Protein AF-A0A962QKB7-F1 (afdb_monomer)

Solvent-accessible surface area (backbone atoms only — not comparable to full-atom values): 10340 Å² total; per-residue (Å²): 136,89,82,82,87,86,85,88,83,90,81,88,76,77,80,75,79,79,74,75,74,77,69,77,81,76,76,72,69,85,72,70,79,77,60,76,84,53,39,28,52,96,58,57,48,38,71,27,82,57,52,28,75,35,50,48,34,89,87,70,41,43,64,39,42,31,52,55,94,60,30,35,30,22,31,19,16,24,84,70,17,26,40,33,40,41,28,71,55,21,35,55,44,66,99,74,85,45,65,60,41,80,47,50,77,65,50,49,53,50,47,55,50,52,52,34,57,58,36,39,78,71,76,28,42,68,76,46,78,45,65,22,26,54,90,91,46,73,61,33,34,42,36,33,39,76,38,54,50,45,74,61,54,57,78,34,53,51,78,88,60,81,55,78,79,61,87,75,77,78,75,126

Nearest PDB structures (foldseek):
  6xyb-assembly1_C  TM=8.618E-01  e=2.059E+00  Trypanosoma cruzi strain CL Brener
  6xyd-assembly1_B  TM=7.804E-01  e=4.132E+00  Trypanosoma cruzi strain CL Brener
  6xyd-assembly1_A  TM=7.653E-01  e=4.379E+00  Trypanosoma cruzi strain CL Brener
  3i4s-assembly1_B  TM=3.651E-01  e=3.091E+00  Bradyrhizobium japonicum
  4s17-assembly1_C-2  TM=3.895E-01  e=3.276E+00  Bifidobacterium adolescentis ATCC 15703

Foldseek 3Di:
DDDDDDDYDDDPPPPPPPPPPPPPPPPPPPPPPDDLVQLAPVNDACCPPHNFPACQDRPPGFHFWFDDPQWIWGWTHDPFQQKIKTFPIWGHDDLPFDFTHGDDPVRVVVVVVRLQVVVVVVVKHFDDWRFRDDVPDTGIIITGIPGNSRVVRNVRTDDPDSTDDRPVVPDD

Structure (mmCIF, N/CA/C/O backbone):
data_AF-A0A962QKB7-F1
#
_entry.id   AF-A0A962QKB7-F1
#
loop_
_atom_site.group_PDB
_atom_site.id
_atom_site.type_symbol
_atom_site.label_atom_id
_atom_site.label_alt_id
_atom_site.label_comp_id
_atom_site.label_asym_id
_atom_site.label_entity_id
_atom_site.label_seq_id
_atom_si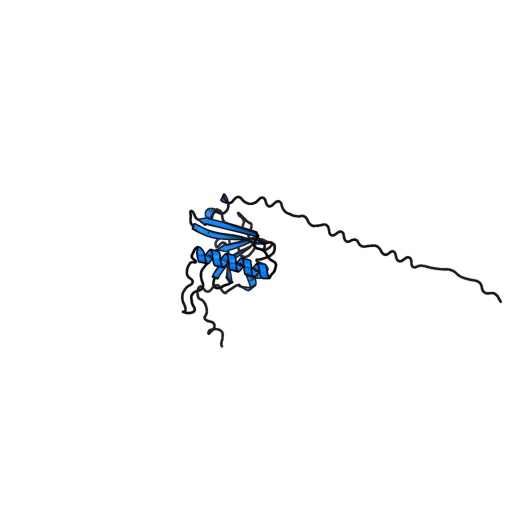te.pdbx_PDB_ins_code
_atom_site.Cartn_x
_atom_site.Cartn_y
_atom_site.Cartn_z
_atom_site.occupancy
_atom_site.B_iso_or_equiv
_atom_site.auth_seq_id
_atom_site.auth_comp_id
_atom_site.auth_asym_id
_atom_site.auth_atom_id
_atom_site.pdbx_PDB_model_num
ATOM 1 N N . MET A 1 1 ? -81.984 -34.241 31.835 1.00 51.12 1 MET A N 1
ATOM 2 C CA . MET A 1 1 ? -80.751 -35.028 31.640 1.00 51.12 1 MET A CA 1
ATOM 3 C C . MET A 1 1 ? -79.589 -34.100 31.956 1.00 51.12 1 MET A C 1
ATOM 5 O O . MET A 1 1 ? -79.262 -33.244 31.150 1.00 51.12 1 MET A O 1
ATOM 9 N N . GLN A 1 2 ? -79.117 -34.177 33.202 1.00 52.78 2 GLN A N 1
ATOM 10 C CA . GLN A 1 2 ? -77.946 -33.475 33.734 1.00 52.78 2 GLN A CA 1
ATOM 11 C C . GLN A 1 2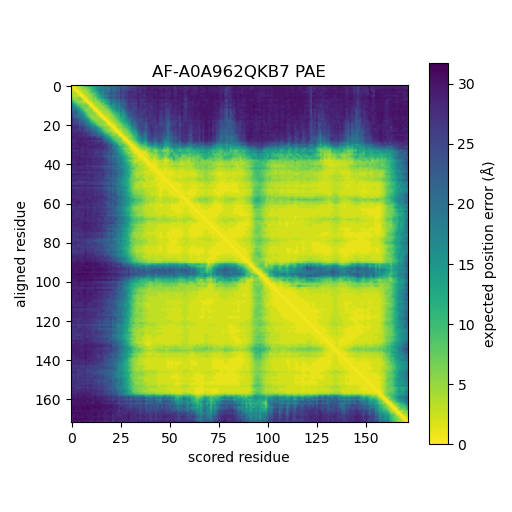 ? -76.665 -33.919 33.026 1.00 52.78 2 GLN A C 1
ATOM 13 O O . GLN A 1 2 ? -76.498 -35.116 32.77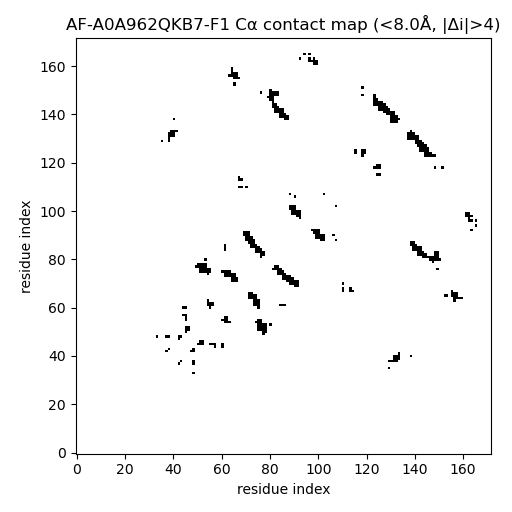8 1.00 52.78 2 GLN A O 1
ATOM 18 N N . ARG A 1 3 ? -75.734 -32.980 32.837 1.00 48.53 3 ARG A N 1
ATOM 19 C CA . ARG A 1 3 ? -74.348 -33.136 33.296 1.00 48.53 3 ARG A CA 1
ATOM 20 C C . ARG A 1 3 ? -73.648 -31.779 33.350 1.00 48.53 3 ARG A C 1
ATOM 22 O O . ARG A 1 3 ? -73.530 -31.100 32.335 1.00 48.53 3 ARG A O 1
ATOM 29 N N . ASP A 1 4 ? -73.231 -31.454 34.563 1.00 54.00 4 ASP A N 1
ATOM 30 C CA . ASP A 1 4 ? -72.351 -30.364 34.959 1.00 54.00 4 ASP A CA 1
ATOM 31 C C . ASP A 1 4 ? -70.875 -30.671 34.610 1.00 54.00 4 ASP A C 1
ATOM 33 O O . ASP A 1 4 ? -70.471 -31.833 34.696 1.00 54.00 4 ASP A O 1
ATOM 37 N N . ASP A 1 5 ? -70.128 -29.598 34.289 1.00 54.22 5 ASP A N 1
ATOM 38 C CA . ASP A 1 5 ? -68.718 -29.268 34.629 1.00 54.22 5 ASP A CA 1
ATOM 39 C C . ASP A 1 5 ? -67.539 -30.197 34.204 1.00 54.22 5 ASP A C 1
ATOM 41 O O . ASP A 1 5 ? -67.767 -31.368 33.900 1.00 54.22 5 ASP A O 1
ATOM 45 N N . PRO A 1 6 ? -66.245 -29.748 34.193 1.00 59.12 6 PRO A N 1
ATOM 46 C CA . PRO A 1 6 ? -65.665 -28.504 34.735 1.00 59.12 6 PRO A CA 1
ATOM 47 C C . P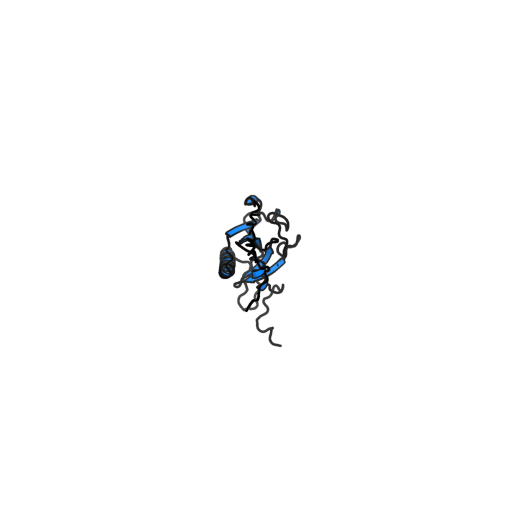RO A 1 6 ? -64.612 -27.754 33.861 1.00 59.12 6 PRO A C 1
ATOM 49 O O . PRO A 1 6 ? -64.233 -28.135 32.756 1.00 59.12 6 PRO A O 1
ATOM 52 N N . LEU A 1 7 ? -64.153 -26.657 34.470 1.00 55.53 7 LEU A N 1
ATOM 53 C CA . LEU A 1 7 ? -63.112 -25.665 34.176 1.00 55.53 7 LEU A CA 1
ATOM 54 C C . LEU A 1 7 ? -61.674 -26.151 33.838 1.00 55.53 7 LEU A C 1
ATOM 56 O O . LEU A 1 7 ? -61.222 -27.177 34.335 1.00 55.53 7 LEU A O 1
ATOM 60 N N . THR A 1 8 ? -60.968 -25.225 33.145 1.00 46.53 8 THR A N 1
ATOM 61 C CA . THR A 1 8 ? -59.513 -24.866 33.153 1.00 46.53 8 THR A CA 1
ATOM 62 C C . THR A 1 8 ? -58.477 -25.813 32.501 1.00 46.53 8 THR A C 1
ATOM 64 O O . THR A 1 8 ? -58.784 -26.981 32.296 1.00 46.53 8 THR A O 1
ATOM 67 N N . PRO A 1 9 ? -57.215 -25.380 32.199 1.00 51.09 9 PRO A N 1
ATOM 68 C CA . PRO A 1 9 ? -56.585 -24.039 32.270 1.00 51.09 9 PRO A CA 1
ATOM 69 C C . PRO A 1 9 ? -55.673 -23.656 31.052 1.00 51.09 9 PRO A C 1
ATOM 71 O O . PRO A 1 9 ? -55.424 -24.451 30.158 1.00 51.09 9 PRO A O 1
ATOM 74 N N . LEU A 1 10 ? -55.072 -22.454 31.115 1.00 47.22 10 LEU A N 1
ATOM 75 C CA . LEU A 1 10 ? -53.720 -22.106 30.614 1.00 47.22 10 LEU A CA 1
ATOM 76 C C . LEU A 1 10 ? -53.435 -22.150 29.096 1.00 47.22 10 LEU A C 1
ATOM 78 O O . LEU A 1 10 ? -53.099 -23.187 28.537 1.00 47.22 10 LEU A O 1
ATOM 82 N N . SER A 1 11 ? -53.331 -20.969 28.476 1.00 47.66 11 SER A N 1
ATOM 83 C CA . SER A 1 11 ? -52.123 -20.578 27.717 1.00 47.66 11 SER A CA 1
ATOM 84 C C . SER A 1 11 ? -52.179 -19.097 27.356 1.00 47.66 11 SER A C 1
ATOM 86 O O . SER A 1 11 ? -52.480 -18.695 26.236 1.00 47.66 11 SER A O 1
ATOM 88 N N . ALA A 1 12 ? -51.870 -18.269 28.352 1.00 45.75 12 ALA A N 1
ATOM 89 C CA . ALA A 1 12 ? -51.338 -16.939 28.119 1.00 45.75 12 ALA A CA 1
ATOM 90 C C . ALA A 1 12 ? -49.910 -17.103 27.577 1.00 45.75 12 ALA A C 1
ATOM 92 O O . ALA A 1 12 ? -48.966 -17.248 28.349 1.00 45.75 12 ALA A O 1
ATOM 93 N N . ILE A 1 13 ? -49.741 -17.125 26.256 1.00 51.38 13 ILE A N 1
ATOM 94 C CA . ILE A 1 13 ? -48.413 -16.962 25.663 1.00 51.38 13 ILE A CA 1
ATOM 95 C C . ILE A 1 13 ? -48.200 -15.459 25.510 1.00 51.38 13 ILE A C 1
ATOM 97 O O . ILE A 1 13 ? -48.614 -14.842 24.530 1.00 51.38 13 ILE A O 1
ATOM 101 N N . LEU A 1 14 ? -47.583 -14.871 26.538 1.00 46.25 14 LEU A N 1
ATOM 102 C CA . LEU A 1 14 ? -46.883 -13.599 26.422 1.00 46.25 14 LEU A CA 1
ATOM 103 C C . LEU A 1 14 ? -45.889 -13.722 25.258 1.00 46.25 14 LEU A C 1
ATOM 105 O O . LEU A 1 14 ? -44.867 -14.397 25.379 1.00 46.25 14 LEU A O 1
ATOM 109 N N . LEU A 1 15 ? -46.159 -13.041 24.146 1.00 46.62 15 LEU A N 1
ATOM 110 C CA . LEU A 1 15 ? -45.111 -12.680 23.200 1.00 46.62 15 LEU A CA 1
ATOM 111 C C . LEU A 1 15 ? -44.246 -11.618 23.889 1.00 46.62 15 LEU A C 1
ATOM 113 O O . LEU A 1 15 ? -44.529 -10.422 23.837 1.00 46.62 15 LEU A O 1
ATOM 117 N N . ALA A 1 16 ? -43.209 -12.068 24.591 1.00 51.06 16 ALA A N 1
ATOM 118 C CA . ALA A 1 16 ? -42.121 -11.201 25.000 1.00 51.06 16 ALA A CA 1
ATOM 119 C C . ALA A 1 16 ? -41.441 -10.696 23.721 1.00 51.06 16 ALA A C 1
ATOM 121 O O . ALA A 1 16 ? -40.718 -11.429 23.047 1.00 51.06 16 ALA A O 1
ATOM 122 N N . ALA A 1 17 ? -41.724 -9.444 23.366 1.00 51.31 17 ALA A N 1
ATOM 123 C CA . ALA A 1 17 ? -40.984 -8.711 22.358 1.00 51.31 17 ALA A CA 1
ATOM 124 C C . ALA A 1 17 ? -39.525 -8.604 22.824 1.00 51.31 17 ALA A C 1
ATOM 126 O O . ALA A 1 17 ? -39.174 -7.740 23.627 1.00 51.31 17 ALA A O 1
ATOM 127 N N . LEU A 1 18 ? -38.674 -9.507 22.334 1.00 45.78 18 LEU A N 1
ATOM 128 C CA . LEU A 1 18 ? -37.229 -9.382 22.438 1.00 45.78 18 LEU A CA 1
ATOM 129 C C . LEU A 1 18 ? -36.804 -8.271 21.467 1.00 45.78 18 LEU A C 1
ATOM 131 O O . LEU A 1 18 ? -36.342 -8.518 20.355 1.00 45.78 18 LEU A O 1
ATOM 135 N N . LEU A 1 19 ? -37.007 -7.018 21.873 1.00 44.69 19 LEU A N 1
ATOM 136 C CA . LEU A 1 19 ? -36.256 -5.899 21.323 1.00 44.69 19 LEU A CA 1
ATOM 137 C C . LEU A 1 19 ? -34.813 -6.111 21.774 1.00 44.69 19 LEU A C 1
ATOM 139 O O . LEU A 1 19 ? -34.395 -5.651 22.835 1.00 44.69 19 LEU A O 1
ATOM 143 N N . VAL A 1 20 ? -34.063 -6.870 20.973 1.00 50.41 20 VAL A N 1
ATOM 144 C CA . VAL A 1 20 ? -32.607 -6.813 20.985 1.00 50.41 20 VAL A CA 1
ATOM 145 C C . VAL A 1 20 ? -32.279 -5.360 20.691 1.00 50.41 20 VAL A C 1
ATOM 147 O O . VAL A 1 20 ? -32.365 -4.903 19.552 1.00 50.41 20 VAL A O 1
ATOM 150 N N . GLY A 1 21 ? -31.988 -4.612 21.753 1.00 40.72 21 GLY A N 1
ATOM 151 C CA . GLY A 1 21 ? -31.359 -3.315 21.656 1.00 40.72 21 GLY A CA 1
ATOM 152 C C . GLY A 1 21 ? -30.046 -3.532 20.931 1.00 40.72 21 GLY A C 1
ATOM 153 O O . GLY A 1 21 ? -29.059 -3.949 21.534 1.00 40.72 21 GLY A O 1
ATOM 154 N N . ILE A 1 22 ? -30.053 -3.295 19.622 1.00 54.22 22 ILE A N 1
ATOM 155 C CA . ILE A 1 22 ? -28.842 -3.070 18.852 1.00 54.22 22 ILE A CA 1
ATOM 156 C C . ILE A 1 22 ? -28.300 -1.769 19.427 1.00 54.22 22 ILE A C 1
ATOM 158 O O . ILE A 1 22 ? -28.662 -0.684 18.982 1.00 54.22 22 ILE A O 1
ATOM 162 N N . ALA A 1 23 ? -27.516 -1.871 20.498 1.00 47.88 23 ALA A N 1
ATOM 163 C CA . ALA A 1 23 ? -26.703 -0.767 20.950 1.00 47.88 23 ALA A CA 1
ATOM 164 C C . ALA A 1 23 ? -25.801 -0.435 19.759 1.00 47.88 23 ALA A C 1
ATOM 166 O O . ALA A 1 23 ? -25.004 -1.294 19.356 1.00 47.88 23 ALA A O 1
ATOM 167 N N . PRO A 1 24 ? -25.934 0.746 19.133 1.00 51.00 24 PRO A N 1
ATOM 168 C CA . PRO A 1 24 ? -24.951 1.138 18.156 1.00 51.00 24 PRO A CA 1
ATOM 169 C C . PRO A 1 24 ? -23.641 1.247 18.931 1.00 51.00 24 PRO A C 1
ATOM 171 O O . PRO A 1 24 ? -23.489 2.075 19.830 1.00 51.00 24 PRO A O 1
ATOM 174 N N . SER A 1 25 ? -22.718 0.334 18.636 1.00 46.97 25 SER A N 1
ATOM 175 C CA . SER A 1 25 ? -21.353 0.379 19.139 1.00 46.97 25 SER A CA 1
ATOM 176 C C . SER A 1 25 ? -20.673 1.583 18.494 1.00 46.97 25 SER A C 1
ATOM 178 O O . SER A 1 25 ? -19.893 1.452 17.560 1.00 46.97 25 SER A O 1
ATOM 180 N N . HIS A 1 26 ? -20.998 2.784 18.969 1.00 45.41 26 HIS A N 1
ATOM 181 C CA . HIS A 1 26 ? -20.287 4.012 18.656 1.00 45.41 26 HIS A CA 1
ATOM 182 C C 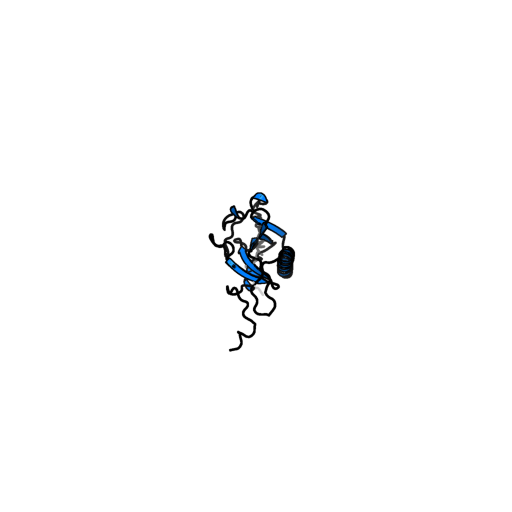. HIS A 1 26 ? -18.983 4.049 19.458 1.00 45.41 26 HIS A C 1
ATOM 184 O O . HIS A 1 26 ? -18.698 5.001 20.174 1.00 45.41 26 HIS A O 1
ATOM 190 N N . ALA A 1 27 ? -18.152 3.020 19.304 1.00 44.72 27 ALA A N 1
ATOM 191 C CA . ALA A 1 27 ? -16.720 3.172 19.486 1.00 44.72 27 ALA A CA 1
ATOM 192 C C . ALA A 1 27 ? -16.156 3.774 18.188 1.00 44.72 27 ALA A C 1
ATOM 194 O O . ALA A 1 27 ? -15.297 3.196 17.532 1.00 44.72 27 ALA A O 1
ATOM 195 N N . LEU A 1 28 ? -16.666 4.948 17.795 1.00 45.81 28 LEU A N 1
ATOM 196 C CA . LEU A 1 28 ? -15.896 5.847 16.949 1.00 45.81 28 LEU A CA 1
ATOM 197 C C . LEU A 1 28 ? -14.808 6.383 17.867 1.00 45.81 28 LEU A C 1
ATOM 199 O O . LEU A 1 28 ? -14.974 7.403 18.533 1.00 45.81 28 LEU A O 1
ATOM 203 N N . ALA A 1 29 ? -13.734 5.603 17.985 1.00 47.44 29 ALA A N 1
ATOM 204 C CA . ALA A 1 29 ? -12.499 6.072 18.565 1.00 47.44 29 ALA A CA 1
ATOM 205 C C . ALA A 1 29 ? -12.224 7.445 17.950 1.00 47.44 29 ALA A C 1
ATOM 207 O O . ALA A 1 29 ? -12.193 7.582 16.725 1.00 47.44 29 ALA A O 1
ATOM 208 N N . ASN A 1 30 ? -12.087 8.456 18.807 1.00 43.75 30 ASN A N 1
ATOM 209 C CA . ASN A 1 30 ? -11.562 9.770 18.464 1.00 43.75 30 ASN A CA 1
ATOM 210 C C . ASN A 1 30 ? -10.134 9.587 17.919 1.00 43.75 30 ASN A C 1
ATOM 212 O O . ASN A 1 30 ? -9.154 9.872 18.605 1.00 43.75 30 ASN A O 1
ATOM 216 N N . MET A 1 31 ? -9.989 9.073 16.698 1.00 49.38 31 MET A N 1
ATOM 217 C CA . MET A 1 31 ? -8.750 9.155 15.948 1.00 49.38 31 MET A CA 1
ATOM 218 C C . MET A 1 31 ? -8.645 10.603 15.503 1.00 49.38 31 MET A C 1
ATOM 220 O O . MET A 1 31 ? -9.146 10.997 14.450 1.00 49.38 31 MET A O 1
ATOM 224 N N . GLN A 1 32 ? -8.030 11.427 16.352 1.00 58.38 32 GLN A N 1
ATOM 225 C CA . GLN A 1 32 ? -7.549 12.717 15.895 1.00 58.38 32 GLN A CA 1
ATOM 226 C C . GLN A 1 32 ? -6.680 12.470 14.655 1.00 58.38 32 GLN A C 1
ATOM 228 O O . GLN A 1 32 ? -5.816 11.587 14.680 1.00 58.38 32 GLN A O 1
ATOM 233 N N . PRO A 1 33 ? -6.911 13.206 13.557 1.00 68.88 33 PRO A N 1
ATOM 234 C CA . PRO A 1 33 ? -6.135 13.024 12.348 1.00 68.88 33 PRO A CA 1
ATOM 235 C C . PRO A 1 33 ? -4.661 13.259 12.672 1.00 68.88 33 PRO A C 1
ATOM 237 O O . PRO A 1 33 ? -4.276 14.345 13.104 1.00 68.88 33 PRO A O 1
ATOM 240 N N . VAL A 1 34 ? -3.835 12.234 12.454 1.00 73.50 34 VAL A N 1
ATOM 241 C CA . VAL A 1 34 ? -2.392 12.345 12.667 1.00 73.50 34 VAL A CA 1
ATOM 242 C C . VAL A 1 34 ? -1.850 13.462 11.762 1.00 73.50 34 VAL A C 1
ATOM 244 O O . VAL A 1 34 ? -2.157 13.473 10.557 1.00 73.50 34 VAL A O 1
ATOM 247 N N . PRO A 1 35 ? -1.069 14.415 12.305 1.00 77.38 35 PRO A N 1
ATOM 248 C CA . PRO A 1 35 ? -0.533 15.509 11.516 1.00 77.38 35 PRO A CA 1
ATOM 249 C C . PRO A 1 35 ? 0.428 14.987 10.444 1.00 77.38 35 PRO A C 1
ATOM 251 O O . PRO A 1 35 ? 1.206 14.060 10.664 1.00 77.38 35 PRO A O 1
ATOM 254 N N . ALA A 1 36 ? 0.404 15.614 9.264 1.00 74.00 36 ALA A N 1
ATOM 255 C CA . ALA A 1 36 ? 1.201 15.189 8.109 1.00 74.00 36 ALA A CA 1
ATOM 256 C C . ALA A 1 36 ? 2.718 15.134 8.393 1.00 74.00 36 ALA A C 1
ATOM 258 O O . ALA A 1 36 ? 3.440 14.394 7.727 1.00 74.00 36 ALA A O 1
ATOM 259 N N . SER A 1 37 ? 3.198 15.898 9.381 1.00 77.88 37 SER A N 1
ATOM 260 C CA . SER A 1 37 ? 4.593 15.910 9.836 1.00 77.88 37 SER A CA 1
ATOM 261 C C . SER A 1 37 ? 5.071 14.579 10.414 1.00 77.88 37 SER A C 1
ATOM 263 O O . SER A 1 37 ? 6.271 14.320 10.367 1.00 77.88 37 SER A O 1
ATOM 265 N N . GLU A 1 38 ? 4.166 13.742 10.926 1.00 82.62 38 GLU A N 1
ATOM 266 C CA . GLU A 1 38 ? 4.515 12.432 11.493 1.00 82.62 38 GLU A CA 1
ATOM 267 C C . GLU A 1 38 ? 4.766 11.368 10.419 1.00 82.62 38 GLU A C 1
ATOM 269 O O . GLU A 1 38 ? 5.386 10.342 10.680 1.00 82.62 38 GLU A O 1
ATOM 274 N N . PHE A 1 39 ? 4.361 11.624 9.173 1.00 84.56 39 PHE A N 1
ATOM 275 C CA . PHE A 1 39 ? 4.532 10.696 8.055 1.00 84.56 39 PHE A CA 1
ATOM 276 C C . PHE A 1 39 ? 5.887 10.897 7.359 1.00 84.56 39 PHE A C 1
ATOM 278 O O . PHE A 1 39 ? 5.982 11.176 6.159 1.00 84.56 39 PHE A O 1
ATOM 285 N N . ARG A 1 40 ? 6.958 10.758 8.141 1.00 87.00 40 ARG A N 1
ATOM 286 C CA . ARG A 1 40 ? 8.356 10.793 7.688 1.00 87.00 40 ARG A CA 1
ATOM 287 C C . ARG A 1 40 ? 8.983 9.413 7.826 1.00 87.00 40 ARG A C 1
ATOM 289 O O . ARG A 1 40 ? 8.731 8.728 8.812 1.00 87.00 40 ARG A O 1
ATOM 296 N N . LEU A 1 41 ? 9.815 9.019 6.862 1.00 86.50 41 LEU A N 1
ATOM 297 C CA . LEU A 1 41 ? 10.433 7.691 6.828 1.00 86.50 41 LEU A CA 1
ATOM 298 C C . LEU A 1 41 ? 11.251 7.412 8.097 1.00 86.50 41 LEU A C 1
ATOM 300 O O . LEU A 1 41 ? 11.151 6.329 8.655 1.00 86.50 41 LEU A O 1
ATOM 304 N N . GLU A 1 42 ? 11.979 8.414 8.593 1.00 87.06 42 GLU A N 1
ATOM 305 C CA . GLU A 1 42 ? 12.787 8.347 9.822 1.00 87.06 42 GLU A CA 1
ATOM 306 C C . GLU A 1 42 ? 11.982 8.061 11.104 1.00 87.06 42 GLU A C 1
ATOM 308 O O . GLU A 1 42 ? 12.553 7.639 12.105 1.00 87.06 42 GLU A O 1
ATOM 313 N N . ARG A 1 43 ? 10.661 8.279 11.081 1.00 86.25 43 ARG A N 1
ATOM 314 C CA . ARG A 1 43 ? 9.744 8.012 12.203 1.00 86.25 43 ARG A CA 1
ATOM 315 C C . ARG A 1 43 ? 8.854 6.793 11.975 1.00 86.25 43 ARG A C 1
ATOM 317 O O . ARG A 1 43 ? 8.102 6.414 12.871 1.00 86.25 43 ARG A O 1
ATOM 324 N N . LEU A 1 44 ? 8.909 6.201 10.782 1.00 89.12 44 LEU A N 1
ATOM 325 C CA . LEU A 1 44 ? 8.056 5.085 10.416 1.00 89.12 44 LEU A CA 1
ATOM 326 C C . LEU A 1 44 ? 8.533 3.813 11.122 1.00 89.12 44 LEU A C 1
ATOM 328 O O . LEU A 1 44 ? 9.647 3.341 10.909 1.00 89.12 44 LEU A O 1
ATOM 332 N N . THR A 1 45 ? 7.650 3.231 11.920 1.00 92.50 45 THR A N 1
ATOM 333 C CA . THR A 1 45 ? 7.828 1.930 12.569 1.00 92.50 45 THR A CA 1
ATOM 334 C C . THR A 1 45 ? 6.539 1.119 12.421 1.00 92.50 45 THR A C 1
ATOM 336 O O . THR A 1 45 ? 5.556 1.598 11.859 1.00 92.50 45 THR A O 1
ATOM 339 N N . CYS A 1 46 ? 6.506 -0.107 12.943 1.00 94.44 46 CYS A N 1
ATOM 340 C CA . CYS A 1 46 ? 5.251 -0.861 13.015 1.00 94.44 46 CYS A CA 1
ATOM 341 C C . CYS A 1 46 ? 4.277 -0.314 14.065 1.00 94.44 46 CYS A C 1
ATOM 343 O O . CYS A 1 46 ? 3.106 -0.657 14.036 1.00 94.44 46 CYS A O 1
ATOM 345 N N . GLU A 1 47 ? 4.728 0.538 14.984 1.00 94.50 47 GLU A N 1
ATOM 346 C CA . GLU A 1 47 ? 3.887 1.073 16.062 1.00 94.50 47 GLU A CA 1
ATOM 347 C C . GLU A 1 47 ? 3.512 2.550 15.835 1.00 94.50 47 GLU A C 1
ATOM 349 O O . GLU A 1 47 ? 2.639 3.077 16.517 1.00 94.50 47 GLU A O 1
ATOM 354 N N . SER A 1 48 ? 4.154 3.231 14.879 1.00 92.12 48 SER A N 1
ATOM 355 C CA . SER A 1 48 ? 4.015 4.673 14.644 1.00 92.12 48 SER A CA 1
ATOM 356 C C . SER A 1 48 ? 4.269 5.033 13.173 1.00 92.12 48 SER A C 1
ATOM 358 O O . SER A 1 48 ? 5.153 4.438 12.553 1.00 92.12 48 SER A O 1
ATOM 360 N N . PRO A 1 49 ? 3.556 6.014 12.587 1.00 90.44 49 PRO A N 1
ATOM 361 C CA . PRO A 1 49 ? 2.497 6.835 13.193 1.00 90.44 49 PRO A CA 1
ATOM 362 C C . PRO A 1 49 ? 1.141 6.128 13.302 1.00 90.44 49 PRO A C 1
ATOM 364 O O . PRO A 1 49 ? 0.241 6.606 13.986 1.00 90.44 49 PRO A O 1
ATOM 367 N N . VAL A 1 50 ? 0.995 4.996 12.619 1.00 92.38 50 VAL A N 1
ATOM 368 C CA . VAL A 1 50 ? -0.157 4.102 12.713 1.00 92.38 50 VAL A CA 1
ATOM 369 C C . VAL A 1 50 ? 0.368 2.742 13.133 1.00 92.38 50 VAL A C 1
ATOM 371 O O . VAL A 1 50 ? 1.384 2.282 12.611 1.00 92.38 50 VAL A O 1
ATOM 374 N N . ARG A 1 51 ? -0.333 2.095 14.060 1.00 95.62 51 ARG A N 1
ATOM 375 C CA . ARG A 1 51 ? 0.026 0.764 14.535 1.00 95.62 51 ARG A CA 1
ATOM 376 C C . ARG A 1 51 ? -0.344 -0.298 13.498 1.00 95.62 51 ARG A C 1
ATOM 378 O O . ARG A 1 51 ? -1.517 -0.612 13.318 1.00 95.62 51 ARG A O 1
ATOM 385 N N . LEU A 1 52 ? 0.665 -0.851 12.838 1.00 97.12 52 LEU A N 1
ATOM 386 C CA . LEU A 1 52 ? 0.582 -1.904 11.834 1.00 97.12 52 LEU A CA 1
ATOM 387 C C . LEU A 1 52 ? 0.868 -3.266 12.477 1.00 97.12 52 LEU A C 1
ATOM 389 O O . LEU A 1 52 ? 2.020 -3.627 12.710 1.00 97.12 52 LEU A O 1
ATOM 393 N N . THR A 1 53 ? -0.180 -4.037 12.756 1.00 97.06 53 THR A N 1
ATOM 394 C CA . THR 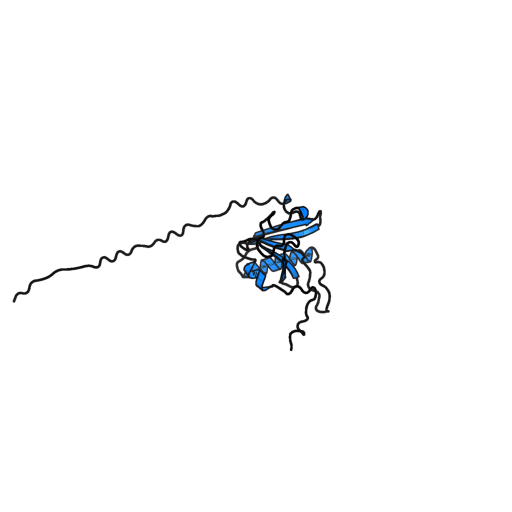A 1 53 ? -0.066 -5.349 13.414 1.00 97.06 53 THR A CA 1
ATOM 395 C C . THR A 1 53 ? -0.018 -6.521 12.432 1.00 97.06 53 THR A C 1
ATOM 397 O O . THR A 1 53 ? 0.291 -7.643 12.836 1.00 97.06 53 THR A O 1
ATOM 400 N N . ARG A 1 54 ? -0.302 -6.288 11.141 1.00 97.81 54 ARG A N 1
ATOM 401 C CA . ARG A 1 54 ? -0.332 -7.319 10.092 1.00 97.81 54 ARG A CA 1
ATOM 402 C C . ARG A 1 54 ? 0.777 -7.089 9.068 1.00 97.81 54 ARG A C 1
ATOM 404 O O . ARG A 1 54 ? 0.858 -6.015 8.476 1.00 97.81 54 ARG A O 1
ATOM 411 N N . ASP A 1 55 ? 1.599 -8.117 8.840 1.00 97.12 55 ASP A N 1
ATOM 412 C CA . ASP A 1 55 ? 2.728 -8.119 7.89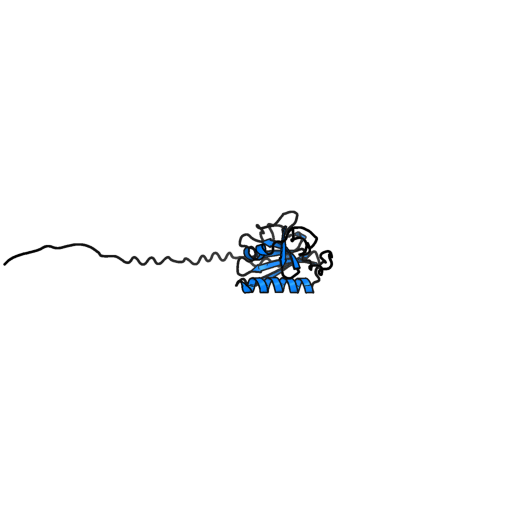0 1.00 97.12 55 ASP A CA 1
ATOM 413 C C . ASP A 1 55 ? 3.639 -6.890 7.991 1.00 97.12 55 ASP A C 1
ATOM 415 O O . ASP A 1 55 ? 4.073 -6.323 6.985 1.00 97.12 55 ASP A O 1
ATOM 419 N N . CYS A 1 56 ? 3.919 -6.470 9.222 1.00 96.62 56 CYS A N 1
ATOM 420 C CA . CYS A 1 56 ? 4.912 -5.449 9.507 1.00 96.62 56 CYS A CA 1
ATOM 421 C C . CYS A 1 56 ? 6.091 -6.066 10.261 1.00 96.62 56 CYS A C 1
ATOM 423 O O . CYS A 1 56 ? 5.917 -6.821 11.217 1.00 96.62 56 CYS A O 1
ATOM 425 N N . SER A 1 57 ? 7.300 -5.727 9.830 1.00 94.25 57 SER A N 1
ATOM 426 C CA . SER A 1 57 ? 8.550 -6.066 10.498 1.00 94.25 57 SER A CA 1
ATOM 427 C C . SER A 1 57 ? 9.259 -4.789 10.919 1.00 94.25 57 SER A C 1
ATOM 429 O O . SER A 1 57 ? 9.415 -3.876 10.110 1.00 94.25 57 SER A O 1
ATOM 431 N N . ALA A 1 58 ? 9.768 -4.753 12.152 1.00 88.69 58 ALA A N 1
ATOM 432 C CA . ALA A 1 58 ? 10.546 -3.621 12.661 1.00 88.69 58 ALA A CA 1
ATOM 433 C C . ALA A 1 58 ? 11.765 -3.284 11.778 1.00 88.69 58 ALA A C 1
ATOM 435 O O . ALA A 1 58 ? 12.194 -2.138 11.733 1.00 88.69 58 ALA A O 1
ATOM 436 N N . TRP A 1 59 ? 12.295 -4.273 11.050 1.00 84.50 59 TRP A N 1
ATOM 437 C CA . TRP A 1 59 ? 13.471 -4.112 10.193 1.00 84.50 59 TRP A CA 1
ATOM 438 C C . TRP A 1 59 ? 13.128 -3.826 8.733 1.00 84.50 59 TRP A C 1
ATOM 440 O O . TRP A 1 59 ? 13.870 -3.133 8.044 1.00 84.50 59 TRP A O 1
ATOM 450 N N . GLN A 1 60 ? 12.035 -4.401 8.230 1.00 86.31 60 GLN A N 1
ATOM 451 C CA . GLN A 1 60 ? 11.719 -4.371 6.797 1.00 86.31 60 GLN A CA 1
ATOM 452 C C . GLN A 1 60 ? 10.542 -3.449 6.454 1.00 86.31 60 GLN A C 1
ATOM 454 O O . GLN A 1 60 ? 10.340 -3.146 5.274 1.00 86.31 60 GLN A O 1
ATOM 459 N N . GLY A 1 61 ? 9.796 -2.987 7.461 1.00 91.75 61 GLY A N 1
ATOM 460 C CA . GLY A 1 61 ? 8.518 -2.310 7.290 1.00 91.75 61 GLY A CA 1
ATOM 461 C C . GLY A 1 61 ? 7.466 -3.290 6.781 1.00 91.75 61 GLY A C 1
ATOM 462 O O . GLY A 1 61 ? 7.326 -4.385 7.317 1.00 91.75 61 GLY A O 1
ATOM 463 N N . ALA A 1 62 ? 6.748 -2.908 5.727 1.00 95.88 62 ALA A N 1
ATOM 464 C CA . ALA A 1 62 ? 5.775 -3.770 5.067 1.00 95.88 62 ALA A CA 1
ATOM 465 C C . ALA A 1 62 ? 6.413 -5.032 4.464 1.00 95.88 62 ALA A C 1
ATOM 467 O O . ALA A 1 62 ? 7.358 -4.936 3.675 1.00 95.88 62 ALA A O 1
ATOM 468 N N . THR A 1 63 ? 5.872 -6.210 4.789 1.00 95.50 63 THR A N 1
ATOM 469 C CA . THR A 1 63 ? 6.465 -7.503 4.410 1.00 95.50 63 THR A CA 1
ATOM 470 C C . THR A 1 63 ? 5.624 -8.343 3.463 1.00 95.50 63 THR A C 1
ATOM 472 O O . THR A 1 63 ? 6.164 -9.298 2.909 1.00 95.50 63 THR A O 1
ATOM 475 N N . ARG A 1 64 ? 4.347 -8.025 3.214 1.00 95.62 64 ARG A N 1
ATOM 476 C CA . ARG A 1 64 ? 3.526 -8.830 2.297 1.00 95.62 64 ARG A CA 1
ATOM 477 C C . ARG A 1 64 ? 3.652 -8.342 0.854 1.00 95.62 64 ARG A C 1
ATOM 479 O O . ARG A 1 64 ? 3.152 -7.263 0.548 1.00 95.62 64 ARG A O 1
ATOM 486 N N . PRO A 1 65 ? 4.267 -9.112 -0.056 1.00 94.19 65 PRO A N 1
ATOM 487 C CA . PRO A 1 65 ? 4.282 -8.765 -1.469 1.00 94.19 65 PRO A CA 1
ATOM 488 C C . PRO A 1 65 ? 2.911 -9.025 -2.099 1.00 94.19 65 PRO A C 1
ATOM 490 O O . PRO A 1 65 ? 2.391 -10.136 -2.019 1.00 94.19 65 PRO A O 1
ATOM 493 N N . ILE A 1 66 ? 2.362 -8.032 -2.791 1.00 94.06 66 ILE A N 1
ATOM 494 C CA . ILE A 1 66 ? 1.186 -8.204 -3.646 1.00 94.06 66 ILE A CA 1
ATOM 495 C C . ILE A 1 66 ? 1.478 -7.775 -5.076 1.00 94.06 66 ILE A C 1
ATOM 497 O O . ILE A 1 66 ? 2.358 -6.943 -5.323 1.00 94.06 66 ILE A O 1
ATOM 501 N N . LEU A 1 67 ? 0.702 -8.328 -6.003 1.00 92.75 67 LEU A N 1
ATOM 502 C CA . LEU A 1 67 ? 0.653 -7.884 -7.383 1.00 92.75 67 LEU A CA 1
ATOM 503 C C . LEU A 1 67 ? -0.774 -7.530 -7.783 1.00 92.75 67 LEU A C 1
ATOM 505 O O . LEU A 1 67 ? -1.631 -8.403 -7.904 1.00 92.75 67 LEU A O 1
ATOM 509 N N . LEU A 1 68 ? -0.999 -6.257 -8.082 1.00 92.06 68 LEU A N 1
ATOM 510 C CA . LEU A 1 68 ? -2.285 -5.779 -8.559 1.00 92.06 68 LEU A CA 1
ATOM 511 C C . LEU A 1 68 ? -2.072 -4.863 -9.755 1.00 92.06 68 LEU A C 1
ATOM 513 O O . LEU A 1 68 ? -1.329 -3.890 -9.675 1.00 92.06 68 LEU A O 1
ATOM 517 N N . GLY A 1 69 ? -2.725 -5.177 -10.872 1.00 88.50 69 GLY A N 1
ATOM 518 C CA . GLY A 1 69 ? -2.740 -4.270 -12.015 1.00 88.50 69 GLY A CA 1
ATOM 519 C C . GLY A 1 69 ? -1.411 -4.074 -12.731 1.00 88.50 69 GLY A C 1
ATOM 520 O O . GLY A 1 69 ? -1.179 -3.014 -13.294 1.00 88.50 69 GLY A O 1
ATOM 521 N N . GLY A 1 70 ? -0.521 -5.064 -12.674 1.00 88.88 70 GLY A N 1
ATOM 522 C CA . GLY A 1 70 ? 0.841 -4.912 -13.187 1.00 88.88 70 GLY A CA 1
ATOM 523 C C . GLY A 1 70 ? 1.750 -4.093 -12.267 1.00 88.88 70 GLY A C 1
ATOM 524 O O . GLY A 1 70 ? 2.843 -3.718 -12.675 1.00 88.88 70 GLY A O 1
ATOM 525 N N . TYR A 1 71 ? 1.339 -3.832 -11.024 1.00 91.50 71 TYR A N 1
ATOM 526 C CA . TYR A 1 71 ? 2.175 -3.195 -10.013 1.00 91.50 71 TYR A CA 1
ATOM 527 C C . TYR A 1 71 ? 2.473 -4.169 -8.885 1.00 91.50 71 TYR A C 1
ATOM 529 O O . TYR A 1 71 ? 1.561 -4.722 -8.263 1.00 91.50 71 TYR A O 1
ATOM 537 N N . ARG A 1 72 ? 3.761 -4.348 -8.596 1.00 91.62 72 ARG A N 1
ATOM 538 C CA . ARG A 1 72 ? 4.218 -5.060 -7.406 1.00 91.62 72 ARG A CA 1
ATOM 539 C C . ARG A 1 72 ? 4.470 -4.060 -6.295 1.00 91.62 72 ARG A C 1
ATOM 541 O O . ARG A 1 72 ? 5.104 -3.031 -6.513 1.00 91.62 72 ARG A O 1
ATOM 548 N N . MET A 1 73 ? 4.013 -4.379 -5.097 1.00 93.88 73 MET A N 1
ATOM 549 C CA . MET A 1 73 ? 4.230 -3.550 -3.914 1.00 93.88 73 MET A CA 1
ATOM 550 C C . MET A 1 73 ? 4.296 -4.413 -2.660 1.00 93.88 73 MET A C 1
ATOM 552 O O . MET A 1 73 ? 3.859 -5.564 -2.662 1.00 93.88 73 MET A O 1
ATOM 556 N N . MET A 1 74 ? 4.860 -3.852 -1.596 1.00 95.44 74 MET A N 1
ATOM 557 C CA . MET A 1 74 ? 4.840 -4.446 -0.263 1.00 95.44 74 MET A CA 1
ATOM 558 C C . MET A 1 74 ? 3.741 -3.785 0.555 1.00 95.44 74 MET A C 1
ATOM 560 O O . MET A 1 74 ? 3.653 -2.555 0.554 1.00 95.44 74 MET A O 1
ATOM 564 N N . MET A 1 75 ? 2.952 -4.582 1.272 1.00 97.19 75 MET A N 1
ATOM 565 C CA . MET A 1 75 ? 1.904 -4.091 2.155 1.00 97.19 75 MET A CA 1
ATOM 566 C C . MET A 1 75 ? 2.043 -4.569 3.602 1.00 97.19 75 MET A C 1
ATOM 568 O O . MET A 1 75 ? 2.560 -5.655 3.866 1.00 97.19 75 MET A O 1
ATOM 572 N N . ALA A 1 76 ? 1.570 -3.723 4.509 1.00 98.19 76 ALA A N 1
ATOM 573 C CA . ALA A 1 76 ? 1.279 -4.001 5.911 1.00 98.19 76 ALA A CA 1
ATOM 574 C C . ALA A 1 76 ? -0.056 -3.341 6.257 1.00 98.19 76 ALA A C 1
ATOM 576 O O . ALA A 1 76 ? -0.476 -2.412 5.562 1.00 98.19 76 ALA A O 1
ATOM 577 N N . ALA A 1 77 ? -0.706 -3.775 7.329 1.00 98.44 77 ALA A N 1
ATOM 578 C CA . ALA A 1 77 ? -1.952 -3.163 7.770 1.00 98.44 77 ALA A CA 1
ATOM 579 C C . ALA A 1 77 ? -2.073 -3.073 9.288 1.00 98.44 77 ALA A C 1
ATOM 581 O O . ALA A 1 77 ? -1.364 -3.757 10.033 1.00 98.44 77 ALA A O 1
ATOM 582 N N . ASP A 1 78 ? -2.984 -2.209 9.721 1.00 98.00 78 ASP A N 1
ATOM 583 C CA . ASP A 1 78 ? -3.471 -2.159 11.093 1.00 98.00 78 ASP A CA 1
ATOM 584 C C . ASP A 1 78 ? -4.271 -3.420 11.466 1.00 98.00 78 ASP A C 1
ATOM 586 O O . ASP A 1 78 ? -4.441 -4.361 10.682 1.00 98.00 78 ASP A O 1
ATOM 590 N N . ASN A 1 79 ? -4.741 -3.455 12.712 1.00 97.31 79 ASN A N 1
ATOM 591 C CA . ASN A 1 79 ? -5.474 -4.602 13.234 1.00 97.31 79 ASN A CA 1
ATOM 592 C C . ASN A 1 79 ? -6.777 -4.870 12.476 1.00 97.31 79 ASN A C 1
ATOM 594 O O . ASN A 1 79 ? -7.119 -6.034 12.260 1.00 97.31 79 ASN A O 1
ATOM 598 N N . ASP A 1 80 ? -7.467 -3.816 12.053 1.00 97.19 80 ASP A N 1
ATOM 599 C CA . ASP A 1 80 ? -8.795 -3.905 11.443 1.00 97.19 80 ASP A CA 1
ATOM 600 C C . ASP A 1 80 ? -8.719 -4.050 9.913 1.00 97.19 80 ASP A C 1
ATOM 602 O O . ASP A 1 80 ? -9.716 -4.337 9.251 1.00 97.19 80 ASP A O 1
ATOM 606 N N . GLY A 1 81 ? -7.520 -3.896 9.343 1.00 97.88 81 GLY A N 1
ATOM 607 C CA . GLY A 1 81 ? -7.263 -3.974 7.911 1.00 97.88 81 GLY A CA 1
ATOM 608 C C . GLY A 1 81 ? -7.768 -2.765 7.120 1.00 97.88 81 GLY A C 1
ATOM 609 O O . GLY A 1 81 ? -7.734 -2.796 5.887 1.00 97.88 81 GLY A O 1
ATOM 610 N N . SER A 1 82 ? -8.256 -1.729 7.805 1.00 97.88 82 SER A N 1
ATOM 611 C CA . SER A 1 82 ? -8.772 -0.487 7.221 1.00 97.88 82 SER A CA 1
ATOM 612 C C . SER A 1 82 ? -7.677 0.504 6.864 1.00 97.88 82 SER A C 1
ATOM 614 O O . SER A 1 82 ? -7.863 1.294 5.940 1.00 97.88 82 SER A O 1
ATOM 616 N N . THR A 1 83 ? -6.530 0.448 7.541 1.00 97.94 83 THR A N 1
ATOM 617 C CA . THR A 1 83 ? -5.363 1.260 7.190 1.00 97.94 83 THR A CA 1
ATOM 618 C C . THR A 1 83 ? -4.266 0.366 6.644 1.00 97.94 83 THR A C 1
ATOM 620 O O . THR A 1 83 ? -3.746 -0.499 7.347 1.00 97.94 83 THR A O 1
ATOM 623 N N . VAL A 1 84 ? -3.882 0.594 5.390 1.00 98.31 84 VAL A N 1
ATOM 624 C CA . VAL A 1 84 ? -2.859 -0.186 4.688 1.00 98.31 84 VAL A CA 1
ATOM 625 C C . VAL A 1 84 ? -1.672 0.710 4.359 1.00 98.31 84 VAL A C 1
ATOM 627 O O . VAL A 1 84 ? -1.816 1.731 3.689 1.00 98.31 84 VAL A O 1
ATOM 630 N N . LEU A 1 85 ? -0.481 0.314 4.797 1.00 97.88 85 LEU A N 1
ATOM 631 C CA . LEU A 1 85 ? 0.774 0.881 4.317 1.00 97.88 85 LEU A CA 1
ATOM 632 C C . LEU A 1 85 ? 1.173 0.151 3.036 1.00 97.88 85 LEU A C 1
ATOM 634 O O . LEU A 1 85 ? 1.402 -1.054 3.076 1.00 97.88 85 LEU A O 1
ATOM 638 N N . VAL A 1 86 ? 1.329 0.874 1.929 1.00 97.12 86 VAL A N 1
ATOM 639 C CA . VAL A 1 86 ? 1.927 0.358 0.690 1.00 97.12 86 VAL A CA 1
ATOM 640 C C . VAL A 1 86 ? 3.284 1.007 0.441 1.00 97.12 86 VAL A C 1
ATOM 642 O O . VAL A 1 86 ? 3.452 2.218 0.580 1.00 97.12 86 VAL A O 1
ATOM 645 N N . SER A 1 87 ? 4.277 0.207 0.069 1.00 94.88 87 SER A N 1
ATOM 646 C CA . SER A 1 87 ? 5.650 0.664 -0.171 1.00 94.88 87 SER A CA 1
ATOM 647 C C . SER A 1 87 ? 6.323 -0.130 -1.290 1.00 94.88 87 SER A C 1
ATOM 649 O O . SER A 1 87 ? 5.779 -1.122 -1.780 1.00 94.88 87 SER A O 1
ATOM 651 N N . ARG A 1 88 ? 7.524 0.309 -1.695 1.00 91.19 88 ARG A N 1
ATOM 652 C CA . ARG A 1 88 ? 8.364 -0.365 -2.707 1.00 91.19 88 ARG A CA 1
ATOM 653 C C . ARG A 1 88 ? 7.594 -0.684 -3.992 1.00 91.19 88 ARG A C 1
ATOM 655 O O . ARG A 1 88 ? 7.664 -1.797 -4.508 1.00 91.19 88 ARG A O 1
ATOM 662 N N . LEU A 1 89 ? 6.840 0.299 -4.477 1.00 91.94 89 LEU A N 1
ATOM 663 C CA . LEU A 1 89 ? 6.037 0.156 -5.680 1.00 91.94 89 LEU A CA 1
ATOM 664 C C . LEU A 1 89 ? 6.953 0.019 -6.900 1.00 91.94 89 LEU A C 1
ATOM 666 O O . LEU A 1 89 ? 7.792 0.883 -7.166 1.00 91.94 89 LEU A O 1
ATOM 670 N N . LYS A 1 90 ? 6.794 -1.083 -7.624 1.00 89.38 90 LYS A N 1
ATOM 671 C CA . LYS A 1 90 ? 7.521 -1.384 -8.852 1.00 89.38 90 LYS A CA 1
ATOM 672 C C . LYS A 1 90 ? 6.533 -1.725 -9.958 1.00 89.38 90 LYS A C 1
ATOM 674 O O . LYS A 1 90 ? 5.508 -2.361 -9.706 1.00 89.38 90 LYS A O 1
ATOM 679 N N . LEU A 1 91 ? 6.857 -1.325 -11.178 1.00 86.75 91 LEU A N 1
ATOM 680 C CA . LEU A 1 91 ? 6.110 -1.738 -12.359 1.00 86.75 91 LEU A CA 1
ATOM 681 C C . LEU A 1 91 ? 6.545 -3.157 -12.744 1.00 86.75 91 LEU A C 1
ATOM 683 O O . LEU A 1 91 ? 7.740 -3.473 -12.703 1.00 86.75 91 LEU A O 1
ATOM 687 N N . CYS A 1 92 ? 5.583 -4.013 -13.088 1.00 77.44 92 CYS A N 1
ATOM 688 C CA . CYS A 1 92 ? 5.871 -5.303 -13.700 1.00 77.44 92 CYS A CA 1
ATOM 689 C C . CYS A 1 92 ? 6.729 -5.104 -14.950 1.00 77.44 92 CYS A C 1
ATOM 691 O O . CYS A 1 92 ? 6.440 -4.200 -15.736 1.00 77.44 92 CYS A O 1
ATOM 693 N N . PRO A 1 93 ? 7.743 -5.954 -15.164 1.00 67.81 93 PRO A N 1
ATOM 694 C CA . PRO A 1 93 ? 8.395 -6.008 -16.461 1.00 67.81 93 PRO A CA 1
ATOM 695 C C . PRO A 1 93 ? 7.358 -6.324 -17.547 1.00 67.81 93 PRO A C 1
ATOM 697 O O . PRO A 1 93 ? 6.355 -7.004 -17.292 1.00 67.81 93 PRO A O 1
ATOM 700 N N . ASP A 1 94 ? 7.614 -5.849 -18.765 1.00 56.38 94 ASP A N 1
ATOM 701 C CA . ASP A 1 94 ? 6.973 -6.432 -19.937 1.00 56.38 94 ASP A CA 1
ATOM 702 C C . ASP A 1 94 ? 7.346 -7.928 -20.017 1.00 56.38 94 ASP A C 1
ATOM 704 O O . ASP A 1 94 ? 8.235 -8.411 -19.314 1.00 56.38 94 ASP A O 1
ATOM 708 N N . HIS A 1 95 ? 6.625 -8.716 -20.812 1.00 56.34 95 HIS A N 1
ATOM 709 C CA . HIS A 1 95 ? 6.742 -10.183 -20.847 1.00 56.34 95 HIS A CA 1
ATOM 710 C C . HIS A 1 95 ? 8.118 -10.737 -21.312 1.00 56.34 95 HIS A C 1
ATOM 712 O O . HIS A 1 95 ? 8.210 -11.915 -21.650 1.00 56.34 95 HIS A O 1
ATOM 718 N N . ASN A 1 96 ? 9.174 -9.920 -21.316 1.00 56.62 96 ASN A N 1
ATOM 719 C CA . ASN A 1 96 ? 10.508 -10.178 -21.851 1.00 56.62 96 ASN A CA 1
ATOM 720 C C . ASN A 1 96 ? 11.549 -10.496 -20.755 1.00 56.62 96 ASN A C 1
ATOM 722 O O . ASN A 1 96 ? 12.667 -9.990 -20.812 1.00 56.62 96 ASN A O 1
ATOM 726 N N . ASP A 1 97 ? 11.189 -11.282 -19.731 1.00 54.72 97 ASP A N 1
ATOM 727 C CA . ASP A 1 97 ? 12.099 -11.737 -18.654 1.00 54.72 97 ASP A CA 1
ATOM 728 C C . ASP A 1 97 ? 12.877 -10.614 -17.926 1.00 54.72 97 ASP A C 1
ATOM 730 O O . ASP A 1 97 ? 13.937 -10.834 -17.337 1.00 54.72 97 ASP A O 1
ATOM 734 N N . SER A 1 98 ? 12.350 -9.389 -17.944 1.00 60.66 98 SER A N 1
ATOM 735 C CA . SER A 1 98 ? 13.035 -8.222 -17.384 1.00 60.66 98 SER A CA 1
ATOM 736 C C . SER A 1 98 ? 12.855 -8.108 -15.865 1.00 60.66 98 SER A C 1
ATOM 738 O O . SER A 1 98 ? 11.920 -8.649 -15.276 1.00 60.66 98 SER A O 1
ATOM 740 N N . ALA A 1 99 ? 13.761 -7.388 -15.199 1.00 66.50 99 ALA A N 1
ATOM 741 C CA . ALA A 1 99 ? 13.619 -7.070 -13.781 1.00 66.50 99 ALA A CA 1
ATOM 742 C C . ALA A 1 99 ? 12.502 -6.035 -13.553 1.00 66.50 99 ALA A C 1
ATOM 744 O O . ALA A 1 99 ? 12.236 -5.184 -14.402 1.00 66.50 99 ALA A O 1
ATOM 745 N N . PHE A 1 100 ? 11.874 -6.064 -12.375 1.00 70.94 100 PHE A N 1
ATOM 746 C CA . PHE A 1 100 ? 10.937 -5.015 -11.966 1.00 70.94 100 PHE A CA 1
ATOM 747 C C . PHE A 1 100 ? 11.633 -3.651 -11.919 1.00 70.94 100 PHE A C 1
ATOM 749 O O . PHE A 1 100 ? 12.637 -3.488 -11.217 1.00 70.94 100 PHE A O 1
ATOM 756 N N . VAL A 1 101 ? 11.056 -2.653 -12.588 1.00 78.25 101 VAL A N 1
ATOM 757 C CA . VAL A 1 101 ? 11.600 -1.290 -12.609 1.00 78.25 101 VAL A CA 1
ATOM 758 C C . VAL A 1 101 ? 10.954 -0.414 -11.528 1.00 78.25 101 VAL A C 1
ATOM 760 O O . VAL A 1 101 ? 9.769 -0.589 -11.214 1.00 78.25 101 VAL A O 1
ATOM 763 N N . PRO A 1 102 ? 11.700 0.537 -10.931 1.00 82.56 102 PRO A N 1
ATOM 764 C CA . PRO A 1 102 ? 11.120 1.523 -10.026 1.00 82.56 102 PRO A CA 1
ATOM 765 C C . PRO A 1 102 ? 9.980 2.293 -10.700 1.00 82.56 102 PRO A C 1
ATOM 767 O O . PRO A 1 102 ? 10.108 2.730 -11.842 1.00 82.56 102 PRO A O 1
ATOM 770 N N . ALA A 1 103 ? 8.869 2.473 -9.991 1.00 85.69 103 ALA A N 1
ATOM 771 C CA . ALA A 1 103 ? 7.715 3.185 -10.521 1.00 85.69 103 ALA A CA 1
ATOM 772 C C . ALA A 1 103 ? 7.951 4.703 -10.583 1.00 85.69 103 ALA A C 1
ATOM 774 O O . ALA A 1 103 ? 8.452 5.310 -9.631 1.00 85.69 103 ALA A O 1
ATOM 775 N N . SER A 1 104 ? 7.540 5.342 -11.681 1.00 88.75 104 SER A N 1
ATOM 776 C CA . SER A 1 104 ? 7.497 6.804 -11.763 1.00 88.75 104 SER A CA 1
ATOM 777 C C . SER A 1 104 ? 6.378 7.380 -10.882 1.00 88.75 104 SER A C 1
ATOM 779 O O . SER A 1 104 ? 5.476 6.676 -10.428 1.00 88.75 104 SER A O 1
ATOM 781 N N . ARG A 1 105 ? 6.361 8.707 -10.682 1.00 88.00 105 ARG A N 1
ATOM 782 C CA . ARG A 1 105 ? 5.254 9.375 -9.965 1.00 88.00 105 ARG A CA 1
ATOM 783 C C . ARG A 1 105 ? 3.888 9.120 -10.612 1.00 88.00 105 ARG A C 1
ATOM 785 O O . ARG A 1 105 ? 2.890 9.026 -9.903 1.00 88.00 105 ARG A O 1
ATOM 792 N N . ARG A 1 106 ? 3.846 9.019 -11.946 1.00 90.69 106 ARG A N 1
ATOM 793 C CA . ARG A 1 106 ? 2.621 8.706 -12.693 1.00 90.69 106 ARG A CA 1
ATOM 794 C C . ARG A 1 106 ? 2.175 7.271 -12.416 1.00 90.69 106 ARG A C 1
ATOM 796 O O . ARG A 1 106 ? 0.997 7.048 -12.163 1.00 90.69 106 ARG A O 1
ATOM 803 N N . ASP A 1 107 ? 3.119 6.335 -12.407 1.00 91.56 107 ASP A N 1
ATOM 804 C CA . ASP A 1 107 ? 2.857 4.915 -12.151 1.00 91.56 107 ASP A CA 1
ATOM 805 C C . ASP A 1 107 ? 2.319 4.682 -10.746 1.00 91.56 107 ASP A C 1
ATOM 807 O O . ASP A 1 107 ? 1.343 3.962 -10.572 1.00 91.56 107 ASP A O 1
ATOM 811 N N . VAL A 1 108 ? 2.889 5.363 -9.753 1.00 91.31 108 VAL A N 1
ATOM 812 C CA . VAL A 1 108 ? 2.359 5.366 -8.387 1.00 91.31 108 VAL A CA 1
ATOM 813 C C . VAL A 1 108 ? 0.908 5.848 -8.368 1.00 91.31 108 VAL A C 1
ATOM 815 O O . VAL A 1 108 ? 0.055 5.181 -7.791 1.00 91.31 108 VAL A O 1
ATOM 818 N N . GLY A 1 109 ? 0.609 6.991 -8.998 1.00 93.62 109 GLY A N 1
ATOM 819 C CA . GLY A 1 109 ? -0.758 7.519 -9.046 1.00 93.62 109 GLY A CA 1
ATOM 820 C C . GLY A 1 109 ? -1.741 6.538 -9.693 1.00 93.62 109 GLY A C 1
ATOM 821 O O . GLY A 1 109 ? -2.834 6.321 -9.172 1.00 93.62 109 GLY A O 1
ATOM 822 N N . ASN A 1 110 ? -1.326 5.888 -10.782 1.00 95.06 110 ASN A N 1
ATOM 823 C CA . ASN A 1 110 ? -2.111 4.855 -11.454 1.00 95.06 110 ASN A CA 1
ATOM 824 C C . ASN A 1 110 ? -2.336 3.624 -10.572 1.00 95.06 110 ASN A C 1
ATOM 826 O O . ASN A 1 110 ? -3.461 3.138 -10.492 1.00 95.06 110 ASN A O 1
ATOM 830 N N . ALA A 1 111 ? -1.300 3.158 -9.878 1.00 94.56 111 ALA A N 1
ATOM 831 C CA . ALA A 1 111 ? -1.388 2.009 -8.992 1.00 94.56 111 ALA A CA 1
ATOM 832 C C . ALA A 1 111 ? -2.324 2.269 -7.802 1.00 94.56 111 ALA A C 1
ATOM 834 O O . ALA A 1 111 ? -3.169 1.431 -7.493 1.00 94.56 111 ALA A O 1
ATOM 835 N N . LEU A 1 112 ? -2.229 3.446 -7.168 1.00 95.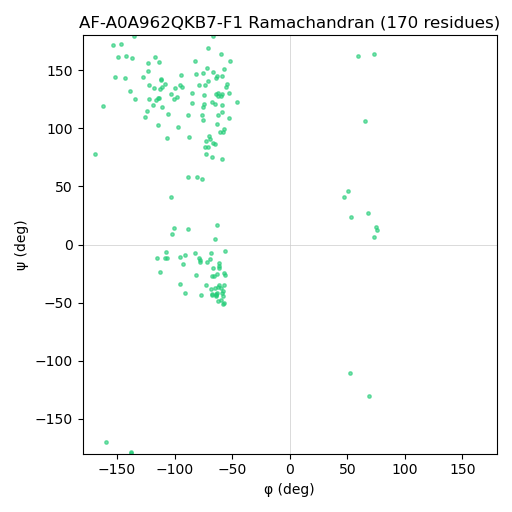94 112 LEU A N 1
ATOM 836 C CA . LEU A 1 112 ? -3.125 3.832 -6.071 1.00 95.94 112 LEU A CA 1
ATOM 837 C C . LEU A 1 112 ? -4.578 3.955 -6.543 1.00 95.94 112 LEU A C 1
ATOM 839 O O . LEU A 1 112 ? -5.482 3.459 -5.871 1.00 95.94 112 LEU A O 1
ATOM 843 N N . ARG A 1 113 ? -4.804 4.554 -7.720 1.00 96.06 113 ARG A N 1
ATOM 844 C CA . ARG A 1 113 ? -6.135 4.623 -8.339 1.00 96.06 113 ARG A CA 1
ATOM 845 C C . ARG A 1 113 ? -6.694 3.227 -8.603 1.00 96.06 113 ARG A C 1
ATOM 847 O O . ARG A 1 113 ? -7.825 2.947 -8.226 1.00 96.06 113 ARG A O 1
ATOM 854 N N . GLN A 1 114 ? -5.900 2.338 -9.194 1.00 95.75 114 GLN A N 1
ATOM 855 C CA . GLN A 1 114 ? -6.328 0.976 -9.503 1.00 95.75 114 GLN A CA 1
ATOM 856 C C . GLN A 1 114 ? -6.630 0.152 -8.249 1.00 95.75 114 GLN A C 1
ATOM 858 O O . GLN A 1 114 ? -7.574 -0.643 -8.244 1.00 95.75 114 GLN A O 1
ATOM 863 N N . LEU A 1 115 ? -5.851 0.344 -7.185 1.00 96.69 115 LEU A N 1
ATOM 864 C CA . LEU A 1 115 ? -6.110 -0.260 -5.884 1.00 96.69 115 LEU A CA 1
ATOM 865 C C . LEU A 1 115 ? -7.449 0.238 -5.320 1.00 96.69 115 LEU A C 1
ATOM 867 O O . LEU A 1 115 ? -8.290 -0.583 -4.952 1.00 96.69 115 LEU A O 1
ATOM 871 N N . GLY A 1 116 ? -7.678 1.555 -5.338 1.00 97.31 116 GLY A N 1
ATOM 872 C CA . GLY A 1 116 ? -8.940 2.169 -4.920 1.00 97.31 116 GLY A CA 1
ATOM 873 C C . GLY A 1 116 ? -10.144 1.654 -5.714 1.00 97.31 116 GLY A C 1
ATOM 874 O O . GLY A 1 116 ? -11.096 1.161 -5.121 1.00 97.31 116 GLY A O 1
ATOM 875 N N . GLU A 1 117 ? -10.079 1.672 -7.047 1.00 97.44 117 GLU A N 1
ATOM 876 C CA . GLU A 1 117 ? -11.141 1.159 -7.930 1.00 97.44 117 GLU A CA 1
ATOM 877 C C . GLU A 1 117 ? -11.421 -0.334 -7.695 1.00 97.44 117 GLU A C 1
ATOM 879 O O . GLU A 1 117 ? -12.565 -0.787 -7.755 1.00 97.44 117 GLU A O 1
ATOM 884 N N . THR A 1 118 ? -10.378 -1.123 -7.429 1.00 96.94 118 THR A N 1
ATOM 885 C CA . THR A 1 118 ? -10.515 -2.561 -7.180 1.00 96.94 118 THR A CA 1
ATOM 886 C C . THR A 1 118 ? -11.254 -2.848 -5.878 1.00 96.94 118 THR A C 1
ATOM 888 O O . THR A 1 118 ? -12.117 -3.726 -5.859 1.00 96.94 118 THR A O 1
ATOM 891 N N . LEU A 1 119 ? -10.947 -2.104 -4.817 1.00 97.94 119 LEU A N 1
ATOM 892 C CA . LEU A 1 119 ? -11.632 -2.214 -3.529 1.00 97.94 119 LEU A CA 1
ATOM 893 C C . LEU A 1 119 ? -13.040 -1.618 -3.572 1.00 97.94 119 LEU A C 1
ATOM 895 O O . LEU A 1 119 ? -13.961 -2.189 -2.991 1.00 97.94 119 LEU A O 1
ATOM 899 N N . GLN A 1 120 ? -13.248 -0.545 -4.336 1.00 97.88 120 GLN A N 1
ATOM 900 C CA . GLN A 1 120 ? -14.562 0.075 -4.477 1.00 97.88 120 GLN A CA 1
ATOM 901 C C . GLN A 1 120 ? -15.582 -0.888 -5.095 1.00 97.88 120 GLN A C 1
ATOM 903 O O . GLN A 1 120 ? -16.734 -0.916 -4.670 1.00 97.88 120 GLN A O 1
ATOM 908 N N . ARG A 1 121 ? -15.159 -1.757 -6.027 1.00 97.44 121 ARG A N 1
ATOM 909 C CA . ARG A 1 121 ? -16.009 -2.841 -6.564 1.00 97.44 121 ARG A CA 1
ATOM 910 C C . ARG A 1 121 ? -16.467 -3.853 -5.506 1.00 97.44 121 ARG A C 1
ATOM 912 O O . ARG A 1 121 ? -17.390 -4.613 -5.770 1.00 97.44 121 ARG A O 1
ATOM 919 N N . GLN A 1 122 ? -15.832 -3.869 -4.338 1.00 97.44 122 GLN A N 1
ATOM 920 C CA . GLN A 1 122 ? -16.202 -4.681 -3.176 1.00 97.44 122 GLN A CA 1
ATOM 921 C C . GLN A 1 122 ? -16.941 -3.868 -2.103 1.00 97.44 122 GLN A C 1
ATOM 923 O O . GLN A 1 122 ? -17.123 -4.347 -0.988 1.00 97.44 122 GLN A O 1
ATOM 928 N N . GLY A 1 123 ? -17.329 -2.625 -2.405 1.00 97.81 123 GLY A N 1
ATOM 929 C CA . GLY A 1 123 ? -17.943 -1.713 -1.439 1.00 97.81 123 GLY A CA 1
ATOM 930 C C . GLY A 1 123 ? -16.959 -1.108 -0.431 1.00 97.81 123 GLY A C 1
ATOM 931 O O . GLY A 1 123 ? -17.392 -0.561 0.580 1.00 97.81 123 GLY A O 1
ATOM 932 N N . ILE A 1 124 ? -15.647 -1.198 -0.679 1.00 98.19 124 ILE A N 1
ATOM 933 C CA . ILE A 1 124 ? -14.603 -0.641 0.191 1.00 98.19 124 ILE A CA 1
ATOM 934 C C . ILE A 1 124 ? -14.020 0.613 -0.471 1.00 98.19 124 ILE A C 1
ATOM 936 O O . ILE A 1 124 ? -13.346 0.545 -1.495 1.00 98.19 124 ILE A O 1
ATOM 940 N N . GLU A 1 125 ? -14.264 1.777 0.116 1.00 97.75 125 GLU A N 1
ATOM 941 C CA . GLU A 1 125 ? -13.899 3.076 -0.450 1.00 97.75 125 GLU A CA 1
ATOM 942 C C . GLU A 1 125 ? -12.560 3.561 0.098 1.00 97.75 125 GLU A C 1
ATOM 944 O O . GLU A 1 125 ? -12.325 3.493 1.303 1.00 97.75 125 GLU A O 1
ATOM 949 N N . LEU A 1 126 ? -11.699 4.107 -0.765 1.00 97.19 126 LEU A N 1
ATOM 950 C CA . LEU A 1 126 ? -10.490 4.813 -0.341 1.00 97.19 126 LEU A CA 1
ATOM 951 C C . LEU A 1 126 ? -10.870 6.205 0.183 1.00 97.19 126 LEU A C 1
ATOM 953 O O . LEU A 1 126 ? -11.276 7.070 -0.590 1.00 97.19 126 LEU A O 1
ATOM 957 N N . ARG A 1 127 ? -10.710 6.429 1.488 1.00 96.12 127 ARG A N 1
ATOM 958 C CA . ARG A 1 127 ? -11.070 7.682 2.171 1.00 96.12 127 ARG A CA 1
ATOM 959 C C . ARG A 1 127 ? -9.920 8.672 2.226 1.00 96.12 127 ARG A C 1
ATOM 961 O O . ARG A 1 127 ? -10.119 9.869 2.024 1.00 96.12 127 ARG A O 1
ATOM 968 N N . ARG A 1 128 ? -8.711 8.186 2.507 1.00 95.00 128 ARG A N 1
ATOM 969 C CA . ARG A 1 128 ? -7.535 9.042 2.681 1.00 95.00 128 ARG A CA 1
ATOM 970 C C . ARG A 1 128 ? -6.292 8.393 2.105 1.00 95.00 128 ARG A C 1
ATOM 972 O O . ARG A 1 128 ? -6.086 7.190 2.202 1.00 95.00 128 ARG A O 1
ATOM 979 N N . THR A 1 129 ? -5.440 9.227 1.520 1.00 95.25 129 THR A N 1
ATOM 980 C CA . THR A 1 129 ? -4.086 8.861 1.104 1.00 95.25 129 THR A CA 1
ATOM 981 C C . THR A 1 129 ? -3.105 9.793 1.796 1.00 95.25 129 THR A C 1
ATOM 983 O O . THR A 1 129 ? -3.212 11.013 1.673 1.00 95.25 129 THR A O 1
ATOM 986 N N . GLN A 1 130 ? -2.136 9.230 2.508 1.00 95.56 130 GLN A N 1
ATOM 987 C CA . GLN A 1 130 ? -1.125 9.985 3.233 1.00 95.56 130 GLN A CA 1
ATOM 988 C C . GLN A 1 130 ? 0.274 9.520 2.802 1.00 95.56 130 GLN A C 1
ATOM 990 O O . GLN A 1 130 ? 0.672 8.396 3.114 1.00 95.56 130 GLN A O 1
ATOM 995 N N . PRO A 1 131 ? 1.039 10.352 2.072 1.00 94.56 131 PRO A N 1
ATOM 996 C CA . PRO A 1 131 ? 2.381 9.985 1.640 1.00 94.56 131 PRO A CA 1
ATOM 997 C C . PRO A 1 131 ? 3.351 9.962 2.824 1.00 94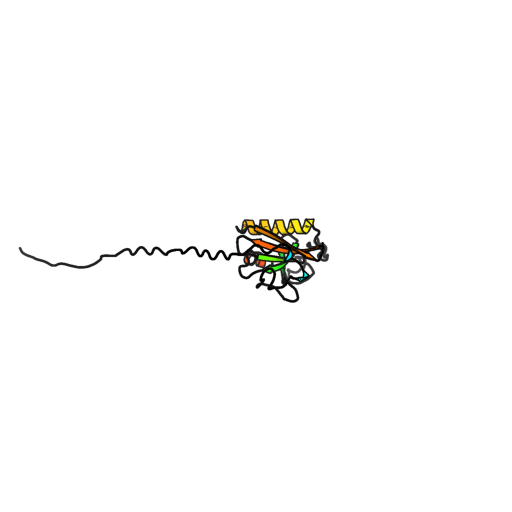.56 131 PRO A C 1
ATOM 999 O O . PRO A 1 131 ? 3.332 10.869 3.659 1.00 94.56 131 PRO A O 1
ATOM 1002 N N . VAL A 1 132 ? 4.243 8.974 2.831 1.00 93.50 132 VAL A N 1
ATOM 1003 C CA . VAL A 1 132 ? 5.418 8.906 3.703 1.00 93.50 132 VAL A CA 1
ATOM 1004 C C . VAL A 1 132 ? 6.628 9.400 2.927 1.00 93.50 132 VAL A C 1
ATOM 1006 O O . VAL A 1 132 ? 6.902 8.933 1.817 1.00 93.50 132 VAL A O 1
ATOM 1009 N N . ARG A 1 133 ? 7.341 10.371 3.497 1.00 90.81 133 ARG A N 1
ATOM 1010 C CA . ARG A 1 133 ? 8.439 11.060 2.810 1.00 90.81 133 ARG A CA 1
ATOM 1011 C C . ARG A 1 133 ? 9.804 10.749 3.401 1.00 90.81 133 ARG A C 1
ATOM 1013 O O . ARG A 1 133 ? 9.955 10.705 4.617 1.00 90.81 133 ARG A O 1
ATOM 1020 N N . ASP A 1 134 ? 10.789 10.640 2.519 1.00 88.25 134 ASP A N 1
ATOM 1021 C CA . ASP A 1 134 ? 12.214 10.700 2.832 1.00 88.25 134 ASP A CA 1
ATOM 1022 C C . ASP A 1 134 ? 12.798 11.956 2.169 1.00 88.25 134 ASP A C 1
ATOM 1024 O O . ASP A 1 134 ? 12.902 12.056 0.939 1.00 88.25 134 ASP A O 1
ATOM 1028 N N . GLY A 1 135 ? 13.027 12.994 2.975 1.00 88.88 135 GLY A N 1
ATOM 1029 C CA . GLY A 1 135 ? 13.284 14.343 2.479 1.00 88.88 135 GLY A CA 1
ATOM 1030 C C . GLY A 1 135 ? 12.196 14.815 1.501 1.00 88.88 135 GLY A C 1
ATOM 1031 O O . GLY A 1 135 ? 11.052 15.076 1.882 1.00 88.88 135 GLY A O 1
ATOM 1032 N N . ARG A 1 136 ? 12.552 14.944 0.215 1.00 86.31 136 ARG A N 1
ATOM 1033 C CA . ARG A 1 136 ? 11.625 15.350 -0.864 1.00 86.31 136 ARG A CA 1
ATOM 1034 C C . ARG A 1 136 ? 10.969 14.169 -1.590 1.00 86.31 136 ARG A C 1
ATOM 1036 O O . ARG A 1 136 ? 9.977 14.380 -2.294 1.00 86.31 136 ARG A O 1
ATOM 1043 N N . ALA A 1 137 ? 11.507 12.960 -1.448 1.00 86.81 137 ALA A N 1
ATOM 1044 C CA . ALA A 1 137 ? 10.996 11.761 -2.101 1.00 86.81 137 ALA A CA 1
ATOM 1045 C C . ALA A 1 137 ? 9.809 11.182 -1.320 1.00 86.81 137 ALA A C 1
ATOM 1047 O O . ALA A 1 137 ? 9.755 11.284 -0.099 1.00 86.81 137 ALA A O 1
ATOM 1048 N N . VAL A 1 138 ? 8.847 10.584 -2.025 1.00 89.88 138 VAL A N 1
ATOM 1049 C CA . VAL A 1 138 ? 7.778 9.790 -1.403 1.00 89.88 138 VAL A CA 1
ATOM 1050 C C . VAL A 1 138 ? 8.154 8.324 -1.565 1.00 89.88 138 VAL A C 1
ATOM 1052 O O . VAL A 1 138 ? 8.417 7.891 -2.685 1.00 89.88 138 VAL A O 1
ATOM 1055 N N . THR A 1 139 ? 8.208 7.587 -0.461 1.00 91.19 139 THR A N 1
ATOM 1056 C CA . THR A 1 139 ? 8.720 6.206 -0.422 1.00 91.19 139 THR A CA 1
ATOM 1057 C C . THR A 1 139 ? 7.632 5.179 -0.114 1.00 91.19 139 THR A C 1
ATOM 1059 O O . THR A 1 139 ? 7.757 4.009 -0.489 1.00 91.19 139 THR A O 1
ATOM 1062 N N . ALA A 1 140 ? 6.550 5.614 0.533 1.00 95.00 140 ALA A N 1
ATOM 1063 C CA . ALA A 1 140 ? 5.395 4.794 0.868 1.00 95.00 140 ALA A CA 1
ATOM 1064 C C . ALA A 1 140 ? 4.123 5.649 0.989 1.00 95.00 140 ALA A C 1
ATOM 1066 O O . ALA A 1 140 ? 4.182 6.882 0.973 1.00 95.00 140 ALA A O 1
ATOM 1067 N N . TRP A 1 141 ? 2.973 4.993 1.126 1.00 96.50 141 TRP A N 1
ATOM 1068 C CA . TRP A 1 141 ? 1.672 5.625 1.335 1.00 96.50 141 TRP A CA 1
ATOM 1069 C C . TRP A 1 141 ? 0.876 4.851 2.375 1.00 96.50 141 TRP A C 1
ATOM 1071 O O . TRP A 1 141 ? 0.745 3.635 2.265 1.00 96.50 141 TRP A O 1
ATOM 1081 N N . PHE A 1 142 ? 0.306 5.561 3.341 1.00 96.81 142 PHE A N 1
ATOM 1082 C CA . PHE A 1 142 ? -0.810 5.044 4.121 1.00 96.81 142 PHE A CA 1
ATOM 1083 C C . PHE A 1 142 ? -2.108 5.316 3.371 1.00 96.81 142 PHE A C 1
ATOM 1085 O O . PHE A 1 142 ? -2.355 6.440 2.922 1.00 96.81 142 PHE A O 1
ATOM 1092 N N . LEU A 1 143 ? -2.917 4.277 3.236 1.00 97.50 143 LEU A N 1
ATOM 1093 C CA . LEU A 1 143 ? -4.209 4.286 2.576 1.00 97.50 143 LEU A CA 1
ATOM 1094 C C . LEU A 1 143 ? -5.262 3.903 3.611 1.00 97.50 143 LEU A C 1
ATOM 1096 O O . LEU A 1 143 ? -5.179 2.827 4.197 1.00 97.50 143 LEU A O 1
ATOM 1100 N N . GLU A 1 144 ? -6.218 4.790 3.845 1.00 97.44 144 GLU A N 1
ATOM 1101 C CA . GLU A 1 144 ? -7.321 4.570 4.779 1.00 97.44 144 GLU A CA 1
ATOM 1102 C C . GLU A 1 144 ? -8.587 4.247 3.994 1.00 97.44 144 GLU A C 1
ATOM 1104 O O . GLU A 1 144 ? -8.955 4.986 3.073 1.00 97.44 144 GLU A O 1
ATOM 1109 N N . PHE A 1 145 ? -9.259 3.164 4.365 1.00 97.88 145 PHE A N 1
ATOM 1110 C CA . PHE A 1 145 ? -10.442 2.659 3.687 1.00 97.88 145 PHE A CA 1
ATOM 1111 C C . PHE A 1 145 ? -11.681 2.674 4.582 1.00 97.88 145 PHE A C 1
ATOM 1113 O O . PHE A 1 145 ? -11.592 2.713 5.806 1.00 97.88 145 PHE A O 1
ATOM 1120 N N . SER A 1 146 ? -12.863 2.606 3.968 1.00 97.81 146 SER A N 1
ATOM 1121 C CA . SER A 1 146 ? -14.137 2.501 4.691 1.00 97.81 146 SER A CA 1
ATOM 1122 C C . SER A 1 146 ? -14.358 1.161 5.401 1.00 97.81 146 SER A C 1
ATOM 1124 O O . SER A 1 146 ? -15.276 1.062 6.212 1.00 97.81 146 SER A O 1
ATOM 1126 N N . GLY A 1 147 ? -13.540 0.148 5.108 1.00 97.44 147 GLY A N 1
ATOM 1127 C CA . GLY A 1 147 ? -13.639 -1.197 5.668 1.00 97.44 147 GLY A CA 1
ATOM 1128 C C . GLY A 1 147 ? -12.323 -1.965 5.552 1.00 97.44 147 GLY A C 1
ATOM 1129 O O . GLY A 1 147 ? -11.294 -1.392 5.201 1.00 97.44 147 GLY A O 1
ATOM 1130 N N . ASN A 1 148 ? -12.360 -3.268 5.833 1.00 97.94 148 ASN A N 1
ATOM 1131 C CA . ASN A 1 148 ? -11.179 -4.133 5.869 1.00 97.94 148 ASN A CA 1
ATOM 1132 C C . ASN A 1 148 ? -10.644 -4.440 4.454 1.00 97.94 148 ASN A C 1
ATOM 1134 O O . ASN A 1 148 ? -10.955 -5.463 3.842 1.00 97.94 148 ASN A O 1
ATOM 1138 N N . ALA A 1 149 ? -9.835 -3.522 3.930 1.00 98.31 149 ALA A N 1
ATOM 1139 C CA . ALA A 1 149 ? -9.189 -3.634 2.629 1.00 98.31 149 ALA A CA 1
ATOM 1140 C C . ALA A 1 149 ? -8.119 -4.729 2.603 1.00 98.31 149 ALA A C 1
ATOM 1142 O O . ALA A 1 149 ? -7.981 -5.447 1.610 1.00 98.31 149 ALA A O 1
ATOM 1143 N N . TYR A 1 150 ? -7.360 -4.868 3.689 1.00 98.31 150 TYR A N 1
ATOM 1144 C CA . TYR A 1 150 ? -6.252 -5.814 3.776 1.00 98.31 150 TYR A CA 1
ATOM 1145 C C . TYR A 1 150 ? -6.691 -7.265 3.520 1.00 98.31 150 TYR A C 1
ATOM 1147 O O . TYR A 1 150 ? -6.030 -7.979 2.758 1.00 98.31 150 TYR A O 1
ATOM 1155 N N . ASP A 1 151 ? -7.817 -7.703 4.097 1.00 98.06 151 ASP A N 1
ATOM 1156 C CA . ASP A 1 151 ? -8.283 -9.083 3.923 1.00 98.06 151 ASP A CA 1
ATOM 1157 C C . ASP A 1 151 ? -8.718 -9.395 2.493 1.00 98.06 151 ASP A C 1
ATOM 1159 O O . ASP A 1 151 ? -8.585 -10.538 2.056 1.00 98.06 151 ASP A O 1
ATOM 1163 N N . TYR A 1 152 ? -9.158 -8.392 1.737 1.00 98.00 152 TYR A N 1
ATOM 1164 C CA . TYR A 1 152 ? -9.378 -8.547 0.306 1.00 98.00 152 TYR A CA 1
ATOM 1165 C C . TYR A 1 152 ? -8.053 -8.521 -0.468 1.00 98.00 152 TYR A C 1
ATOM 1167 O O . TYR A 1 152 ? -7.828 -9.348 -1.350 1.00 98.00 152 TYR A O 1
ATOM 1175 N N . LEU A 1 153 ? -7.139 -7.603 -0.144 1.00 97.50 153 LEU A N 1
ATOM 1176 C CA . LEU A 1 153 ? -5.880 -7.445 -0.879 1.00 97.50 153 LEU A CA 1
ATOM 1177 C C . LEU A 1 153 ? -4.946 -8.657 -0.747 1.00 97.50 153 LEU A C 1
ATOM 1179 O O . LEU A 1 153 ? -4.170 -8.930 -1.665 1.00 97.50 153 LEU A O 1
ATOM 1183 N N . LYS A 1 154 ? -5.020 -9.424 0.349 1.00 95.44 154 LYS A N 1
ATOM 1184 C CA . LYS A 1 154 ? -4.144 -10.592 0.562 1.00 95.44 154 LYS A CA 1
ATOM 1185 C C . LYS A 1 154 ? -4.316 -11.684 -0.496 1.00 95.44 154 LYS A C 1
ATOM 1187 O O . LYS A 1 154 ? -3.391 -12.470 -0.684 1.00 95.44 154 LYS A O 1
ATOM 1192 N N . GLN A 1 155 ? -5.435 -11.727 -1.219 1.00 95.62 155 GLN A N 1
ATOM 1193 C CA . GLN A 1 155 ? -5.625 -12.687 -2.313 1.00 95.62 155 GLN A CA 1
ATOM 1194 C C . GLN A 1 155 ? -4.680 -12.429 -3.500 1.00 95.62 155 GLN A C 1
ATOM 1196 O O . GLN A 1 155 ? -4.410 -13.336 -4.276 1.00 95.62 155 GLN A O 1
ATOM 1201 N N . PHE A 1 156 ? -4.138 -11.211 -3.614 1.00 94.56 156 PHE A N 1
ATOM 1202 C CA . PHE A 1 156 ? -3.149 -10.831 -4.626 1.00 94.56 156 PHE A CA 1
ATOM 1203 C C . PHE A 1 156 ? -1.704 -11.086 -4.172 1.00 94.56 156 PHE A C 1
ATOM 1205 O O . PHE A 1 156 ? -0.768 -10.564 -4.782 1.00 94.56 156 PHE A O 1
ATOM 1212 N N . THR A 1 157 ? -1.501 -11.839 -3.081 1.00 94.19 157 THR A N 1
ATOM 1213 C CA . THR A 1 157 ? -0.158 -12.166 -2.583 1.00 94.19 157 THR A CA 1
ATOM 1214 C C . THR A 1 157 ? 0.606 -12.971 -3.634 1.00 94.19 157 THR A C 1
ATOM 1216 O O . THR A 1 157 ? 0.106 -13.971 -4.145 1.00 94.19 157 THR A O 1
ATOM 1219 N N . VAL A 1 158 ? 1.835 -12.553 -3.931 1.00 88.62 158 VAL A N 1
ATOM 1220 C CA . VAL A 1 158 ? 2.741 -13.258 -4.852 1.00 88.62 158 VAL A CA 1
ATOM 1221 C C . VAL A 1 158 ? 3.945 -13.812 -4.107 1.00 88.62 158 VAL A C 1
ATOM 1223 O O . VAL A 1 158 ? 4.316 -13.313 -3.049 1.00 88.62 158 VAL A O 1
ATOM 1226 N N . LEU A 1 159 ? 4.596 -14.837 -4.656 1.00 80.06 159 LEU A N 1
ATOM 1227 C CA . LEU A 1 159 ? 5.826 -15.357 -4.062 1.00 80.06 159 LEU A CA 1
ATOM 1228 C C . LEU A 1 159 ? 6.957 -14.314 -4.151 1.00 80.06 159 LEU A C 1
ATOM 1230 O O . LEU A 1 159 ? 7.022 -13.479 -5.058 1.00 80.06 159 LEU A O 1
ATOM 1234 N N . GLY A 1 160 ? 7.853 -14.342 -3.165 1.00 62.03 160 GLY A N 1
ATOM 1235 C CA . GLY A 1 160 ? 8.918 -13.355 -2.963 1.00 62.03 160 GLY A CA 1
ATOM 1236 C C . GLY A 1 160 ? 9.995 -13.285 -4.053 1.00 62.03 160 GLY A C 1
ATOM 1237 O O . GLY A 1 160 ? 10.948 -12.536 -3.876 1.00 62.03 160 GLY A O 1
ATOM 1238 N N . SER A 1 161 ? 9.881 -14.025 -5.163 1.00 61.44 161 SER A N 1
ATOM 1239 C CA . SER A 1 161 ? 10.874 -13.965 -6.236 1.00 61.44 161 SER A CA 1
ATOM 1240 C C . SER A 1 161 ? 10.893 -12.573 -6.867 1.00 61.44 161 SER A C 1
ATOM 1242 O O . SER A 1 161 ? 9.856 -12.036 -7.260 1.00 61.44 161 SER A O 1
ATOM 1244 N N . GLU A 1 162 ? 12.086 -11.990 -6.986 1.00 54.94 162 GLU A N 1
ATOM 1245 C CA . GLU A 1 162 ? 12.313 -10.726 -7.703 1.00 54.94 162 GLU A CA 1
ATOM 1246 C C . GLU A 1 162 ? 12.105 -10.855 -9.218 1.00 54.94 162 GLU A C 1
ATOM 1248 O O . GLU A 1 162 ? 12.090 -9.855 -9.926 1.00 54.94 162 GLU A O 1
ATOM 1253 N N . TYR A 1 163 ? 11.895 -12.078 -9.703 1.00 53.66 163 TYR A N 1
ATOM 1254 C CA . TYR A 1 163 ? 11.610 -12.399 -11.091 1.00 53.66 163 TYR A CA 1
ATOM 1255 C C . TYR A 1 163 ? 10.151 -12.821 -11.246 1.00 53.66 163 TYR A C 1
ATOM 1257 O O . TYR A 1 163 ? 9.607 -13.566 -10.421 1.00 53.66 163 TYR A O 1
ATOM 1265 N N . TRP A 1 164 ? 9.526 -12.339 -12.320 1.00 52.75 164 TRP A N 1
ATOM 1266 C CA . TRP A 1 164 ? 8.282 -12.901 -12.829 1.00 52.75 164 TRP A CA 1
ATOM 1267 C C . TRP A 1 164 ? 8.576 -14.321 -13.316 1.00 52.75 164 TRP A C 1
ATOM 1269 O O . TRP A 1 164 ? 9.420 -14.495 -14.189 1.00 52.75 164 TRP A O 1
ATOM 1279 N N . MET A 1 165 ? 7.915 -15.345 -12.771 1.00 49.81 165 MET A N 1
ATOM 1280 C CA . MET A 1 165 ? 7.935 -16.646 -13.440 1.00 49.81 165 MET A CA 1
ATOM 1281 C C . MET A 1 165 ? 6.999 -16.542 -14.649 1.00 49.81 165 MET A C 1
ATOM 1283 O O . MET A 1 165 ? 5.807 -16.283 -14.454 1.00 49.81 165 MET A O 1
ATOM 1287 N N . PRO A 1 166 ? 7.480 -16.718 -15.892 1.00 47.97 166 PRO A N 1
ATOM 1288 C CA . PRO A 1 166 ? 6.593 -16.730 -17.042 1.00 47.97 166 PRO A CA 1
ATOM 1289 C C . PRO A 1 166 ? 5.556 -17.845 -16.866 1.00 47.97 166 PRO A C 1
ATOM 1291 O O . PRO A 1 166 ? 5.869 -18.933 -16.380 1.00 47.97 166 PRO A O 1
ATOM 1294 N N . ALA A 1 167 ? 4.324 -17.610 -17.327 1.00 49.78 167 ALA A N 1
ATOM 1295 C CA . ALA A 1 167 ? 3.204 -18.560 -17.255 1.00 49.78 167 ALA A CA 1
ATOM 1296 C C . ALA A 1 167 ? 3.487 -19.940 -17.903 1.00 49.78 167 ALA A C 1
ATOM 1298 O O . ALA A 1 167 ? 2.675 -20.854 -17.814 1.00 49.78 167 ALA A O 1
ATOM 1299 N N . ARG A 1 168 ? 4.642 -20.112 -18.558 1.00 46.22 168 ARG A N 1
ATOM 1300 C CA . ARG A 1 168 ? 5.125 -21.384 -19.110 1.00 46.22 168 ARG A CA 1
ATOM 1301 C C . ARG A 1 168 ? 5.747 -22.324 -18.068 1.00 46.22 168 ARG A C 1
ATOM 1303 O O . ARG A 1 168 ? 5.953 -23.488 -18.389 1.00 46.22 168 ARG A O 1
ATOM 1310 N N . ALA A 1 169 ? 6.015 -21.868 -16.843 1.00 47.59 169 ALA A N 1
ATOM 1311 C CA . ALA A 1 169 ? 6.612 -22.701 -15.794 1.00 47.59 169 ALA A CA 1
ATOM 1312 C C . ALA A 1 169 ? 5.607 -23.591 -15.028 1.00 47.59 169 ALA A C 1
ATOM 1314 O O . ALA A 1 169 ? 6.029 -24.438 -14.247 1.00 47.59 169 ALA A O 1
ATOM 1315 N N . THR A 1 170 ? 4.295 -23.449 -15.257 1.00 44.56 170 THR A N 1
ATOM 1316 C CA . THR A 1 170 ? 3.234 -24.230 -14.582 1.00 44.56 170 THR A CA 1
ATOM 1317 C C . THR A 1 170 ? 2.670 -25.392 -15.410 1.00 44.56 170 THR A C 1
ATOM 1319 O O . THR A 1 170 ? 1.647 -25.961 -15.042 1.00 44.56 170 THR A O 1
ATOM 1322 N N . ARG A 1 171 ? 3.329 -25.797 -16.505 1.00 40.38 171 ARG A N 1
ATOM 1323 C CA . ARG A 1 171 ? 3.053 -27.093 -17.152 1.00 40.38 171 ARG A CA 1
ATOM 1324 C C . ARG A 1 171 ? 4.190 -28.074 -16.878 1.00 40.38 171 ARG A C 1
ATOM 1326 O O . ARG A 1 171 ? 5.154 -28.127 -17.640 1.00 40.38 171 ARG A O 1
ATOM 1333 N N . ARG A 1 172 ? 4.053 -28.854 -15.811 1.00 40.62 172 ARG A N 1
ATOM 1334 C CA . ARG A 1 172 ? 4.582 -30.218 -15.721 1.00 40.62 172 ARG A CA 1
ATOM 1335 C C . ARG A 1 172 ? 3.536 -31.097 -15.070 1.00 40.62 172 ARG A C 1
ATOM 1337 O O . ARG A 1 172 ? 2.938 -30.620 -14.083 1.00 40.62 172 ARG A O 1
#

pLDDT: mean 79.85, std 20.06, range [40.38, 98.44]

Radius of gyration: 26.7 Å; Cα contacts (8 Å, |Δi|>4): 256; chains: 1; bounding box: 94×51×57 Å

Secondary structure (DSSP, 8-state):
-------------------------------PPPPGGG-BGGG--SSSSS---BSEETTTEE-EEEEETTEEEEEEE-SSSSEEEEEEEEEPPPTTTPPPEEPPHHHHHHHHHHHHHHHHTTT--EEEEEEEEETTEEEEEEEEESS-HHHHHGGGB--S-SSPPPGGGG--

Sequence (172 aa):
MQRDDPLTPLSAILLAALLVGIAPSHALANMQPVPASEFRLERLTCESPVRLTRDCSAWQGATRPILLGGYRMMMAADNDGSTVLVSRLKLCPDHNDSAFVPASRRDVGNALRQLGETLQRQGIELRRTQPVRDGRAVTAWFLEFSGNAYDYLKQFTVLGSEYWMPARATRR

Mean predicted aligned error: 12.41 Å